Protein AF-A0A8J7DDM1-F1 (afdb_monomer_lite)

Radius of gyration: 14.44 Å; chains: 1; bounding box: 31×23×37 Å

Sequence (62 aa):
ITKNVNGITIQIFVSLIAYLILQLLSIPQQWGHTLLDKFRYLQSCMCQKISYVHWFEEMMSC

Foldseek 3Di:
DPCPPVNVVVVVVVVVVLVVVLVLFDDDCVQPDDSVSSVVVVVVCVVVDVDPVVVVCVRVVD

Secondary structure (DSSP, 8-state):
----HHHHHHHHHHHHHHHHHHHH----GGG-SSHHHHHHHHHHHHHH-S-HHHHHHHHH--

pLDDT: mean 78.84, std 11.43, range [47.78, 94.19]

Structure (mmCIF, N/CA/C/O backbone):
data_AF-A0A8J7DDM1-F1
#
_entry.id   AF-A0A8J7DDM1-F1
#
loop_
_atom_site.group_PDB
_atom_site.id
_atom_site.type_symbol
_atom_site.label_atom_id
_atom_site.label_alt_id
_atom_site.label_comp_id
_atom_site.label_asym_id
_atom_site.label_entity_id
_atom_site.label_seq_id
_atom_site.pdbx_PDB_ins_code
_atom_site.Cartn_x
_atom_site.Cartn_y
_atom_site.Cartn_z
_atom_site.occupancy
_atom_site.B_iso_or_equiv
_atom_site.auth_seq_id
_atom_site.auth_comp_id
_atom_site.auth_asym_id
_atom_site.auth_atom_id
_atom_site.pdbx_PDB_model_num
ATOM 1 N N . ILE A 1 1 ? 11.264 15.322 -21.011 1.00 54.47 1 ILE A N 1
ATOM 2 C CA . ILE A 1 1 ? 11.538 14.234 -20.039 1.00 54.47 1 ILE A CA 1
ATOM 3 C C . ILE A 1 1 ? 11.974 13.019 -20.839 1.00 54.47 1 ILE A C 1
ATOM 5 O O . ILE A 1 1 ? 11.130 12.360 -21.433 1.00 54.47 1 ILE A O 1
ATOM 9 N N . THR A 1 2 ? 13.278 12.766 -20.940 1.00 47.78 2 THR A N 1
ATOM 10 C CA . THR A 1 2 ? 13.780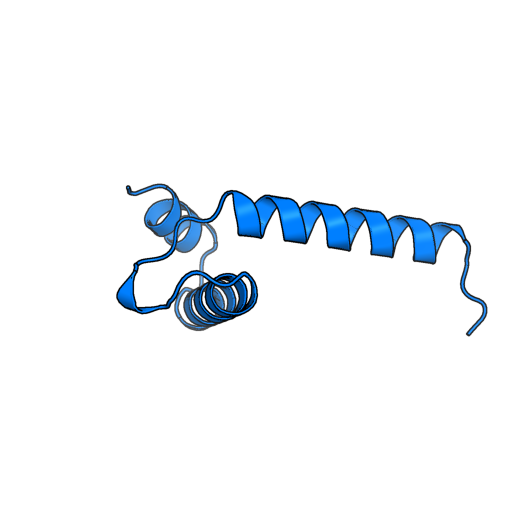 11.513 -21.517 1.00 47.78 2 THR A CA 1
ATOM 11 C C . THR A 1 2 ? 13.396 10.417 -20.542 1.00 47.78 2 THR A C 1
ATOM 13 O O . THR A 1 2 ? 13.980 10.276 -19.469 1.00 47.78 2 THR A O 1
ATOM 16 N N . LYS A 1 3 ? 12.300 9.734 -20.846 1.00 55.62 3 LYS A N 1
ATOM 17 C CA . LYS A 1 3 ? 11.703 8.736 -19.975 1.00 55.62 3 LYS A CA 1
ATOM 18 C C . LYS A 1 3 ? 12.574 7.483 -20.113 1.00 55.62 3 LYS A C 1
ATOM 20 O O . LYS A 1 3 ? 12.354 6.668 -21.000 1.00 55.62 3 LYS A O 1
ATOM 25 N N . ASN A 1 4 ? 13.649 7.413 -19.322 1.00 79.81 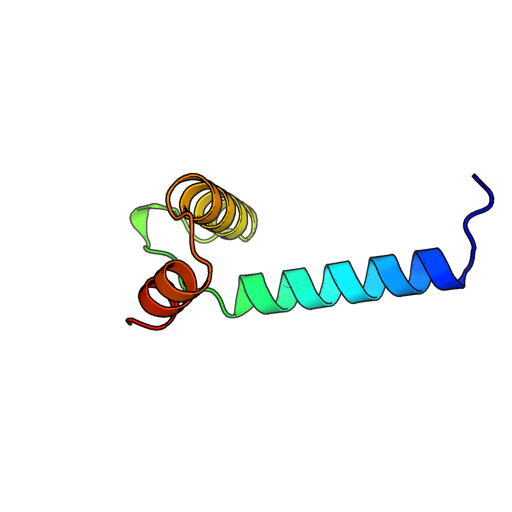4 ASN A N 1
ATOM 26 C CA . ASN A 1 4 ? 14.553 6.266 -19.300 1.00 79.81 4 ASN A CA 1
ATOM 27 C C . ASN A 1 4 ? 13.699 5.009 -19.113 1.00 79.81 4 ASN A C 1
ATOM 29 O O . ASN A 1 4 ? 12.935 4.955 -18.149 1.00 79.81 4 ASN A O 1
ATOM 33 N N . VAL A 1 5 ? 13.805 4.033 -20.019 1.00 82.94 5 VAL A N 1
ATOM 34 C CA . VAL A 1 5 ? 13.006 2.796 -19.973 1.00 82.94 5 VAL A CA 1
ATOM 35 C C . VAL A 1 5 ? 13.106 2.167 -18.585 1.00 82.94 5 VAL A C 1
ATOM 37 O O . VAL A 1 5 ? 12.094 1.784 -18.012 1.00 82.94 5 VAL A O 1
ATOM 40 N N . ASN A 1 6 ? 14.296 2.212 -17.980 1.00 84.06 6 ASN A N 1
ATOM 41 C CA . ASN A 1 6 ? 14.522 1.739 -16.619 1.00 84.06 6 ASN A CA 1
ATOM 42 C C . ASN A 1 6 ? 13.685 2.496 -15.565 1.00 84.06 6 ASN A C 1
ATOM 44 O O . ASN A 1 6 ? 13.106 1.892 -14.670 1.00 84.06 6 ASN A O 1
ATOM 48 N N . GLY A 1 7 ? 13.550 3.819 -15.699 1.00 85.25 7 GLY A N 1
ATOM 49 C CA . GLY A 1 7 ? 12.709 4.635 -14.820 1.00 85.25 7 GLY A CA 1
ATOM 50 C C . GLY A 1 7 ? 11.216 4.328 -14.963 1.00 85.25 7 GLY A C 1
ATOM 51 O O . GLY A 1 7 ? 10.507 4.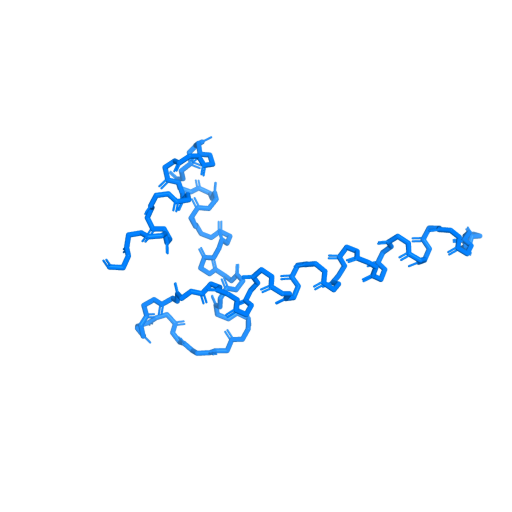292 -13.962 1.00 85.25 7 GLY A O 1
ATOM 52 N N . ILE A 1 8 ? 10.743 4.042 -16.181 1.00 88.62 8 ILE A N 1
ATOM 53 C CA . ILE A 1 8 ? 9.351 3.614 -16.415 1.00 88.62 8 ILE A CA 1
ATOM 54 C C . ILE A 1 8 ? 9.108 2.245 -15.788 1.00 88.62 8 ILE A C 1
ATOM 56 O O . ILE A 1 8 ? 8.122 2.055 -15.083 1.00 88.62 8 ILE A O 1
ATOM 60 N N . THR A 1 9 ? 10.023 1.307 -16.018 1.00 90.00 9 THR A N 1
ATOM 61 C CA . THR A 1 9 ? 9.962 -0.045 -15.468 1.00 90.00 9 THR A CA 1
ATOM 62 C C . THR A 1 9 ? 9.886 -0.012 -13.942 1.00 90.00 9 THR A C 1
ATOM 64 O O . THR A 1 9 ? 9.010 -0.645 -13.358 1.00 90.00 9 THR A O 1
ATOM 67 N N . ILE A 1 10 ? 10.723 0.800 -13.291 1.00 92.06 10 ILE A N 1
ATOM 68 C CA . ILE A 1 10 ? 10.680 0.998 -11.837 1.00 92.06 10 ILE A CA 1
ATOM 69 C C . ILE A 1 10 ? 9.335 1.588 -11.396 1.00 92.06 10 ILE A C 1
ATOM 71 O O . ILE A 1 10 ? 8.742 1.090 -10.444 1.00 92.06 10 ILE A O 1
ATOM 75 N N . GLN A 1 11 ? 8.811 2.605 -12.087 1.00 89.25 11 GLN A N 1
ATOM 76 C CA . GLN A 1 11 ? 7.505 3.193 -11.757 1.00 89.25 11 GLN A CA 1
ATOM 77 C C . GLN A 1 11 ? 6.365 2.171 -11.843 1.00 89.25 11 GLN A C 1
ATOM 79 O O . GLN A 1 11 ? 5.486 2.163 -10.979 1.00 89.25 11 GLN A O 1
ATOM 84 N N . ILE A 1 12 ? 6.389 1.296 -12.851 1.00 92.62 12 ILE A N 1
ATOM 85 C CA . ILE A 1 12 ? 5.406 0.218 -13.001 1.00 92.62 12 ILE A CA 1
ATOM 86 C C . ILE A 1 12 ? 5.532 -0.768 -11.838 1.00 92.62 12 ILE A C 1
ATOM 88 O O . ILE A 1 12 ? 4.528 -1.063 -11.192 1.00 92.62 12 ILE A O 1
ATOM 92 N N . PHE A 1 13 ? 6.746 -1.225 -11.516 1.00 94.19 13 PHE A N 1
ATOM 93 C CA . PHE A 1 13 ? 6.960 -2.141 -10.393 1.00 94.19 13 PHE A CA 1
ATOM 94 C C . PHE A 1 13 ? 6.510 -1.544 -9.059 1.00 94.19 13 PHE A C 1
ATOM 96 O O . PHE A 1 13 ? 5.790 -2.201 -8.313 1.00 94.19 13 PHE A O 1
ATOM 103 N N . VAL A 1 14 ? 6.853 -0.285 -8.779 1.00 92.62 14 VAL A N 1
ATOM 104 C CA . VAL A 1 14 ? 6.411 0.417 -7.564 1.00 92.62 14 VAL A CA 1
ATOM 105 C C . VAL A 1 14 ? 4.885 0.522 -7.514 1.00 92.62 14 VAL A C 1
ATOM 107 O O . VAL A 1 14 ? 4.291 0.272 -6.468 1.00 92.62 14 VAL A O 1
ATOM 110 N N . SER A 1 15 ? 4.238 0.827 -8.642 1.00 91.25 15 SER A N 1
ATOM 111 C CA . SER A 1 15 ? 2.773 0.915 -8.721 1.00 91.25 15 SER A CA 1
ATOM 112 C C . SER A 1 15 ? 2.102 -0.437 -8.463 1.00 91.25 15 SER A C 1
ATOM 114 O O . SER A 1 15 ? 1.105 -0.503 -7.747 1.00 91.25 15 SER A O 1
ATOM 116 N N . LEU A 1 16 ? 2.665 -1.524 -9.001 1.00 94.12 16 LEU A N 1
ATOM 117 C CA . LEU A 1 16 ? 2.177 -2.886 -8.771 1.00 94.12 16 LEU A CA 1
ATOM 118 C C . LEU A 1 16 ? 2.350 -3.314 -7.311 1.00 94.12 16 LEU A C 1
ATOM 120 O O . LEU A 1 16 ? 1.424 -3.863 -6.722 1.00 94.12 16 LEU A O 1
ATOM 124 N N . ILE A 1 17 ? 3.503 -3.023 -6.706 1.00 92.56 17 ILE A N 1
ATOM 125 C CA . ILE A 1 17 ? 3.755 -3.317 -5.289 1.00 92.56 17 ILE A CA 1
ATOM 126 C C . ILE A 1 17 ? 2.763 -2.550 -4.405 1.00 92.56 17 ILE A C 1
ATOM 128 O O . ILE A 1 17 ? 2.133 -3.147 -3.535 1.00 92.56 17 ILE A O 1
ATOM 132 N N . ALA A 1 18 ? 2.559 -1.253 -4.657 1.00 88.25 18 ALA A N 1
ATOM 133 C CA . ALA A 1 18 ? 1.588 -0.447 -3.918 1.00 88.25 18 ALA A CA 1
ATOM 134 C C . ALA A 1 18 ? 0.155 -0.989 -4.059 1.00 88.25 18 ALA A C 1
ATOM 136 O O . ALA A 1 18 ? -0.584 -1.055 -3.077 1.00 88.25 18 ALA A O 1
ATOM 137 N N . TYR A 1 19 ? -0.227 -1.432 -5.260 1.00 90.00 19 TYR A N 1
ATOM 138 C CA . TYR A 1 19 ? -1.524 -2.059 -5.504 1.00 90.00 19 TYR A CA 1
ATOM 139 C C . TYR A 1 19 ? -1.713 -3.348 -4.695 1.00 90.00 19 TYR A C 1
ATOM 141 O O . TYR A 1 19 ? -2.756 -3.529 -4.068 1.00 90.00 19 TYR A O 1
ATOM 149 N N . LEU A 1 20 ? -0.702 -4.221 -4.663 1.00 91.19 20 LEU A N 1
ATOM 150 C CA . LEU A 1 20 ? -0.744 -5.461 -3.884 1.00 91.19 20 LEU A CA 1
ATOM 151 C C . LEU A 1 20 ? -0.856 -5.181 -2.380 1.00 91.19 20 LEU A C 1
ATOM 153 O O . LEU A 1 20 ? -1.666 -5.810 -1.703 1.00 91.19 20 LEU A O 1
ATOM 157 N N . ILE A 1 21 ? -0.117 -4.192 -1.867 1.00 86.25 21 ILE A N 1
ATOM 158 C CA . ILE A 1 21 ? -0.220 -3.756 -0.465 1.00 86.25 21 ILE A CA 1
ATOM 159 C C . ILE A 1 21 ? -1.645 -3.277 -0.153 1.00 86.25 21 ILE A C 1
ATOM 161 O O . ILE A 1 21 ? -2.223 -3.683 0.852 1.00 86.25 21 ILE A O 1
ATOM 165 N N . LEU A 1 22 ? -2.250 -2.467 -1.028 1.00 86.38 22 LEU A N 1
ATOM 166 C CA . LEU A 1 22 ? -3.634 -2.013 -0.855 1.00 86.38 22 LEU A CA 1
ATOM 167 C C . LEU A 1 22 ? -4.654 -3.155 -0.951 1.00 86.38 22 LEU A C 1
ATOM 169 O O . LEU A 1 22 ? -5.697 -3.100 -0.303 1.00 86.38 22 LEU A O 1
ATOM 173 N N . GLN A 1 23 ? -4.398 -4.197 -1.742 1.00 86.31 23 GLN A N 1
ATOM 174 C CA . GLN A 1 23 ? -5.274 -5.369 -1.756 1.00 86.31 23 GLN A CA 1
ATOM 175 C C . GLN A 1 23 ? -5.213 -6.146 -0.439 1.00 86.31 23 GLN A C 1
ATOM 177 O O . GLN A 1 23 ? -6.270 -6.502 0.081 1.00 86.31 23 GLN A O 1
ATOM 182 N N . LEU A 1 24 ? -4.009 -6.348 0.106 1.00 84.94 24 LEU A N 1
ATOM 183 C CA . LEU A 1 24 ? -3.778 -7.049 1.374 1.00 84.94 24 LEU A CA 1
ATOM 184 C C . LEU A 1 24 ? -4.305 -6.273 2.586 1.00 84.94 24 LEU A C 1
ATOM 186 O O . LEU A 1 24 ? -4.685 -6.872 3.588 1.00 84.94 24 LEU A O 1
ATOM 190 N N . LEU A 1 25 ? -4.355 -4.945 2.483 1.00 82.25 25 LEU A N 1
ATOM 191 C CA . LEU A 1 25 ? -4.887 -4.081 3.521 1.00 82.25 25 LEU A CA 1
ATOM 192 C C . LEU A 1 25 ? -6.374 -4.361 3.778 1.00 82.25 25 LEU A C 1
ATOM 194 O O . LEU A 1 25 ? -7.221 -4.110 2.911 1.00 82.25 25 LEU A O 1
ATOM 198 N N . SER A 1 26 ? -6.701 -4.791 4.993 1.00 81.44 26 SER A N 1
ATOM 199 C CA . SER A 1 26 ? -8.077 -4.771 5.491 1.00 81.44 26 SER A CA 1
ATOM 200 C C . SER A 1 26 ? -8.352 -3.421 6.139 1.00 81.44 26 SER A C 1
ATOM 202 O O . SER A 1 26 ? -7.604 -2.987 7.010 1.00 81.44 26 SER A O 1
ATOM 204 N N . ILE A 1 27 ? -9.408 -2.742 5.689 1.00 81.50 27 ILE A N 1
ATOM 205 C CA . ILE A 1 27 ? -9.866 -1.489 6.295 1.00 81.50 27 ILE A CA 1
ATOM 206 C C . ILE A 1 27 ? -11.203 -1.705 6.999 1.00 81.50 27 ILE A C 1
ATOM 208 O O . ILE A 1 27 ? -11.995 -2.540 6.551 1.00 81.50 27 ILE A O 1
ATOM 212 N N . PRO A 1 28 ? -11.490 -0.951 8.072 1.00 79.50 28 PRO A N 1
ATOM 213 C CA . PRO A 1 28 ? -12.783 -1.029 8.729 1.00 79.50 28 PRO A CA 1
ATOM 214 C C . PRO A 1 28 ? -13.894 -0.626 7.752 1.00 79.50 28 PRO A C 1
ATOM 216 O O . PRO A 1 28 ? -13.758 0.374 7.049 1.00 79.50 28 PRO A O 1
ATOM 219 N N . GLN A 1 29 ? -15.019 -1.344 7.752 1.00 77.38 29 GLN A N 1
ATOM 220 C CA . GLN A 1 29 ? -16.129 -1.140 6.805 1.00 77.38 29 GLN A CA 1
ATOM 221 C C . GLN A 1 29 ? -16.664 0.308 6.768 1.00 77.38 29 GLN A C 1
ATOM 223 O O . GLN A 1 29 ? -17.107 0.781 5.725 1.00 77.38 29 GLN A O 1
ATOM 228 N N . GLN A 1 30 ? -16.558 1.040 7.881 1.00 80.88 30 GLN A N 1
ATOM 229 C CA . GLN A 1 30 ? -16.895 2.468 7.991 1.00 80.88 30 GLN A CA 1
ATOM 230 C C . GLN A 1 30 ? -16.078 3.391 7.063 1.00 80.88 30 GLN A C 1
ATOM 232 O O . GLN A 1 30 ? -16.547 4.474 6.728 1.00 80.88 30 GLN A O 1
ATOM 237 N N . TRP A 1 31 ? -14.878 2.977 6.642 1.00 79.06 31 TRP A N 1
ATOM 238 C CA . TRP A 1 31 ? -14.031 3.740 5.720 1.00 79.06 31 TRP A CA 1
ATOM 239 C C . TRP A 1 31 ? -14.363 3.473 4.251 1.00 79.06 31 TRP A C 1
ATOM 241 O O . TRP A 1 31 ? -13.926 4.236 3.398 1.00 79.06 31 TRP A O 1
ATOM 251 N N . GLY A 1 32 ? -15.154 2.436 3.957 1.00 83.25 32 GLY A N 1
ATOM 252 C CA . GLY A 1 32 ? -15.529 2.031 2.606 1.00 83.25 32 GLY A CA 1
ATOM 253 C C . GLY A 1 32 ? -14.839 0.744 2.153 1.00 83.25 32 GLY A C 1
ATOM 254 O O . GLY A 1 32 ? -14.254 0.005 2.944 1.00 83.25 32 GLY A O 1
ATOM 255 N N . HIS A 1 33 ? -14.936 0.460 0.855 1.00 80.81 33 HIS A N 1
ATOM 256 C CA . HIS A 1 33 ? -14.419 -0.775 0.250 1.00 80.81 33 HIS A CA 1
ATOM 257 C C . HIS A 1 33 ? -13.578 -0.530 -1.006 1.00 80.81 33 HIS A C 1
ATOM 259 O O . HIS A 1 33 ? -13.011 -1.476 -1.558 1.00 80.81 33 HIS A O 1
ATOM 265 N N . THR A 1 34 ? -13.488 0.713 -1.491 1.00 87.75 34 THR A N 1
ATOM 266 C CA . THR A 1 34 ? -12.741 0.998 -2.717 1.00 87.75 34 THR A CA 1
ATOM 267 C C . THR A 1 34 ? -11.239 1.078 -2.443 1.00 87.75 34 THR A C 1
ATOM 269 O O . THR A 1 34 ? -10.794 1.353 -1.330 1.00 87.75 34 THR A O 1
ATOM 272 N N . LEU A 1 35 ? -10.416 0.874 -3.476 1.00 86.12 35 LEU A N 1
ATOM 273 C CA . LEU A 1 35 ? -8.962 1.060 -3.369 1.00 86.12 35 LEU A CA 1
ATOM 274 C C . LEU A 1 35 ? -8.585 2.486 -2.949 1.00 86.12 35 LEU A C 1
ATOM 276 O O . LEU A 1 35 ? -7.591 2.677 -2.253 1.00 86.12 35 LEU A O 1
ATOM 280 N N . LEU A 1 36 ? -9.385 3.478 -3.352 1.00 87.75 36 LEU A N 1
ATOM 281 C CA . LEU A 1 36 ? -9.178 4.865 -2.957 1.00 87.75 36 LEU A CA 1
ATOM 282 C C . LEU A 1 36 ? -9.426 5.052 -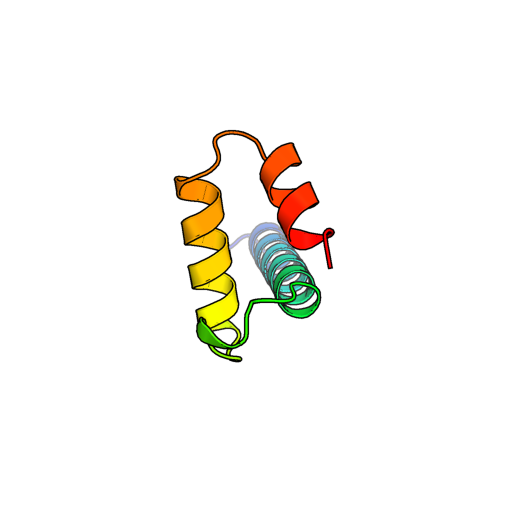1.457 1.00 87.75 36 LEU A C 1
ATOM 284 O O . LEU A 1 36 ? -8.646 5.732 -0.797 1.00 87.75 36 LEU A O 1
ATOM 288 N N . ASP A 1 37 ? -10.458 4.412 -0.912 1.00 87.19 37 ASP A N 1
ATOM 289 C CA . ASP A 1 37 ? -10.746 4.434 0.525 1.00 87.19 3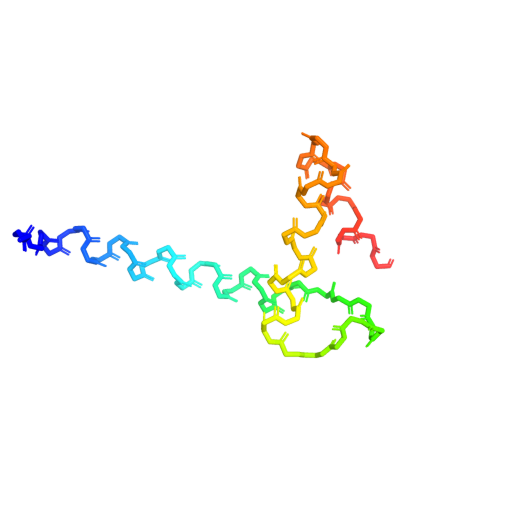7 ASP A CA 1
ATOM 290 C C . ASP A 1 37 ? -9.601 3.811 1.323 1.00 87.19 37 ASP A C 1
ATOM 292 O O . ASP A 1 37 ? -9.113 4.400 2.288 1.00 87.19 37 ASP A O 1
ATOM 296 N N . LYS A 1 38 ? -9.095 2.665 0.851 1.00 86.81 38 LYS A N 1
ATOM 297 C CA . LYS A 1 38 ? -7.919 1.995 1.417 1.00 86.81 38 LYS A CA 1
ATOM 298 C C . LYS A 1 38 ? -6.684 2.890 1.407 1.00 86.81 38 LYS A C 1
ATOM 300 O O . LYS A 1 38 ? -5.968 2.972 2.402 1.00 86.81 38 LYS A O 1
ATOM 305 N N . PHE A 1 39 ? -6.462 3.602 0.306 1.00 86.88 39 PHE A N 1
ATOM 306 C CA . PHE A 1 39 ? -5.354 4.543 0.179 1.00 86.88 39 PHE A CA 1
ATOM 307 C C . PHE A 1 39 ? -5.502 5.755 1.110 1.00 86.88 39 PHE A C 1
ATOM 309 O O . PHE A 1 39 ? -4.531 6.180 1.733 1.00 86.88 39 PHE A O 1
ATOM 316 N N . ARG A 1 40 ? -6.717 6.293 1.265 1.00 85.69 40 ARG A N 1
ATOM 317 C CA . ARG A 1 40 ? -6.998 7.406 2.187 1.00 85.69 40 ARG A CA 1
ATOM 318 C C . ARG A 1 40 ? -6.847 6.996 3.646 1.00 85.69 40 ARG A C 1
ATOM 320 O O . ARG A 1 40 ? -6.280 7.757 4.425 1.00 85.69 40 ARG A O 1
ATOM 327 N N . TYR A 1 41 ? -7.316 5.803 4.002 1.00 83.88 41 TYR A N 1
ATOM 328 C CA . TYR A 1 41 ? -7.117 5.227 5.329 1.00 83.88 41 TYR A CA 1
ATOM 329 C C . TYR A 1 41 ? -5.625 5.069 5.634 1.00 83.88 41 TYR A C 1
ATOM 331 O O . TYR A 1 41 ? -5.143 5.563 6.650 1.00 83.88 41 TYR A O 1
ATOM 339 N N . LEU A 1 42 ? -4.872 4.491 4.692 1.00 80.69 42 LEU A N 1
ATOM 340 C CA . LEU A 1 42 ? -3.421 4.361 4.780 1.00 80.69 42 LEU A CA 1
ATOM 341 C C . LEU A 1 42 ? -2.733 5.714 5.015 1.00 80.69 42 LEU A C 1
ATOM 343 O O . LEU A 1 42 ? -1.916 5.850 5.925 1.00 80.69 42 LEU A O 1
ATOM 347 N N . GLN A 1 43 ? -3.085 6.725 4.218 1.00 82.06 43 GLN A N 1
ATOM 348 C CA . GLN A 1 43 ? -2.535 8.071 4.353 1.00 82.06 43 GLN A CA 1
ATOM 349 C C . GLN A 1 43 ? -2.887 8.698 5.712 1.00 82.06 43 GLN A C 1
ATOM 351 O O . GLN A 1 43 ? -2.029 9.312 6.342 1.00 82.06 43 GLN A O 1
ATOM 356 N N . SER A 1 44 ? -4.121 8.511 6.191 1.00 81.31 44 SER A N 1
ATOM 357 C CA . SER A 1 44 ? -4.560 8.990 7.506 1.00 81.31 44 SER A CA 1
ATOM 358 C C . SER A 1 44 ? -3.755 8.353 8.639 1.00 81.31 44 SER A C 1
ATOM 360 O O . SER A 1 44 ? -3.277 9.065 9.522 1.00 81.31 44 SER A O 1
ATOM 362 N N . CYS A 1 45 ? -3.537 7.035 8.602 1.00 75.50 45 CYS A N 1
ATOM 363 C CA . CYS A 1 45 ? -2.728 6.349 9.607 1.00 75.50 45 CYS A CA 1
ATOM 364 C C . CYS A 1 45 ? -1.262 6.800 9.586 1.00 75.50 45 CYS A C 1
ATOM 366 O O . CYS A 1 45 ? -0.689 7.034 10.647 1.00 75.50 45 CYS A O 1
ATOM 368 N N . MET A 1 46 ? -0.673 6.984 8.399 1.00 73.06 46 MET A N 1
ATOM 369 C CA . MET A 1 46 ? 0.695 7.502 8.243 1.00 73.06 46 MET A CA 1
ATOM 370 C C . MET A 1 46 ? 0.854 8.913 8.829 1.00 73.06 46 ME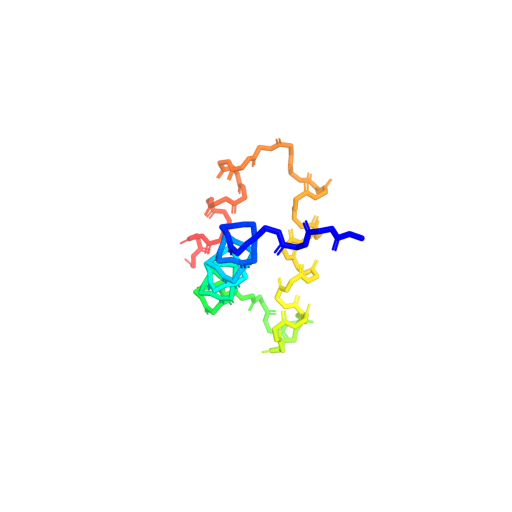T A C 1
ATOM 372 O O . MET A 1 46 ? 1.891 9.236 9.398 1.00 73.06 46 MET A O 1
ATOM 376 N N . CYS A 1 47 ? -0.172 9.761 8.712 1.00 73.44 47 CYS A N 1
ATOM 377 C CA . CYS A 1 47 ? -0.161 11.103 9.294 1.00 73.44 47 CYS A CA 1
ATOM 378 C C . CYS A 1 47 ? -0.374 11.107 10.816 1.00 73.44 47 CYS A C 1
ATOM 380 O O . CYS A 1 47 ? 0.073 12.036 11.485 1.00 73.44 47 CYS A O 1
ATOM 382 N N . GLN A 1 48 ? -1.061 10.104 11.368 1.00 67.25 48 GLN A N 1
ATOM 383 C CA . GLN A 1 48 ? -1.376 10.026 12.799 1.00 67.25 48 GLN A CA 1
ATOM 384 C C . GLN A 1 48 ? -0.335 9.253 13.619 1.00 67.25 48 GLN A C 1
ATOM 386 O O . GLN A 1 48 ? -0.172 9.523 14.810 1.00 67.25 48 GLN A O 1
ATOM 391 N N . LYS A 1 49 ? 0.374 8.294 13.016 1.00 61.53 49 LYS A N 1
ATOM 392 C CA . LYS A 1 49 ? 1.344 7.427 13.695 1.00 61.53 49 LYS A CA 1
ATOM 393 C C . LYS A 1 49 ? 2.749 7.740 13.182 1.00 61.53 49 LYS A C 1
ATOM 395 O O . LYS A 1 49 ? 3.055 7.531 12.018 1.00 61.53 49 LYS A O 1
ATOM 400 N N . ILE A 1 50 ? 3.634 8.185 14.075 1.00 60.12 50 ILE A N 1
ATOM 401 C CA . ILE A 1 50 ? 5.036 8.522 13.749 1.00 60.12 50 ILE A CA 1
ATOM 402 C C . ILE A 1 50 ? 5.867 7.261 13.415 1.00 60.12 50 ILE A C 1
ATOM 404 O O . ILE A 1 50 ? 6.925 7.355 12.798 1.00 60.12 50 ILE A O 1
ATOM 408 N N . SER A 1 51 ? 5.395 6.066 13.797 1.00 66.44 51 SER A N 1
ATOM 409 C CA . SER A 1 51 ? 6.127 4.805 13.635 1.00 66.44 51 SER A CA 1
ATOM 410 C C . SER A 1 51 ? 5.379 3.798 12.764 1.00 66.44 51 SER A C 1
ATOM 412 O O . SER A 1 51 ? 4.256 3.400 13.080 1.00 66.44 51 SER A O 1
ATOM 414 N N . TYR A 1 52 ? 6.062 3.315 11.721 1.00 63.62 52 TYR A N 1
ATOM 415 C CA . TYR A 1 52 ? 5.606 2.231 10.845 1.00 63.62 52 TYR A CA 1
ATOM 416 C C . TYR A 1 52 ? 5.281 0.939 11.603 1.00 63.62 52 TYR A C 1
ATOM 418 O O . TYR A 1 52 ? 4.422 0.185 11.163 1.00 63.62 52 TYR A O 1
ATOM 426 N N . VAL A 1 53 ? 5.925 0.692 12.749 1.00 66.88 53 VAL A N 1
ATOM 427 C CA . VAL A 1 53 ? 5.680 -0.509 13.564 1.00 66.88 53 VAL A CA 1
ATOM 428 C C . VAL A 1 53 ? 4.280 -0.471 14.174 1.00 66.88 53 VAL A C 1
ATOM 430 O O . VAL A 1 53 ? 3.527 -1.421 14.017 1.00 66.88 53 VAL A O 1
ATOM 433 N N . HIS A 1 54 ? 3.888 0.660 14.768 1.00 65.50 54 HIS A N 1
ATOM 434 C CA . HIS A 1 54 ? 2.546 0.827 15.341 1.00 65.50 54 HIS A CA 1
ATOM 435 C C . HIS A 1 54 ? 1.445 0.778 14.278 1.00 65.50 54 HIS A C 1
ATOM 437 O O . HIS A 1 54 ? 0.334 0.336 14.550 1.00 65.50 54 HIS A O 1
ATOM 443 N N . TRP A 1 55 ? 1.749 1.255 13.072 1.00 70.88 55 TRP A N 1
ATOM 444 C CA . TRP A 1 55 ? 0.849 1.145 11.931 1.00 70.88 55 TRP A CA 1
ATOM 445 C C . TRP A 1 55 ? 0.680 -0.312 11.490 1.00 70.88 55 TRP A C 1
ATOM 447 O O . TRP A 1 55 ? -0.441 -0.774 11.311 1.00 70.88 55 TRP A O 1
ATOM 457 N N . PHE A 1 56 ? 1.784 -1.048 11.361 1.00 69.56 56 PHE A N 1
ATOM 458 C CA . PHE A 1 56 ? 1.756 -2.444 10.938 1.00 69.56 56 PHE A CA 1
ATOM 459 C C . PHE A 1 56 ? 1.050 -3.337 11.965 1.00 69.56 56 PHE A C 1
ATOM 461 O O . PHE A 1 56 ? 0.294 -4.222 11.577 1.00 69.56 56 PHE A O 1
ATOM 468 N N . GLU A 1 57 ? 1.232 -3.063 13.259 1.00 71.81 57 GLU A N 1
ATOM 469 C CA . GLU A 1 57 ? 0.495 -3.741 14.325 1.00 71.81 57 GLU A CA 1
ATOM 470 C C . GLU A 1 57 ? -1.009 -3.492 14.235 1.00 71.81 57 GLU A C 1
ATOM 472 O O . GLU A 1 57 ? -1.749 -4.462 14.259 1.00 71.81 57 GLU A O 1
ATOM 477 N N . GLU A 1 58 ? -1.487 -2.256 14.047 1.00 69.56 58 GLU A N 1
ATOM 478 C CA . GLU A 1 58 ? -2.933 -2.011 13.882 1.00 69.56 58 GLU A CA 1
ATOM 479 C C . GLU A 1 58 ? -3.515 -2.652 12.619 1.00 69.56 58 GLU A C 1
ATOM 481 O O . GLU A 1 58 ? -4.670 -3.065 12.619 1.00 69.56 58 GLU A O 1
ATOM 486 N N . MET A 1 59 ? -2.733 -2.763 11.544 1.00 67.75 59 MET A N 1
ATOM 487 C CA . MET A 1 59 ? -3.207 -3.411 10.320 1.00 67.75 59 MET A CA 1
ATOM 488 C C . MET A 1 59 ? -3.205 -4.936 10.381 1.00 67.75 59 MET A C 1
ATOM 490 O O . MET A 1 59 ? -4.027 -5.564 9.716 1.00 67.75 59 MET A O 1
ATOM 494 N N . MET A 1 60 ? -2.256 -5.532 11.106 1.00 68.25 60 MET A N 1
ATOM 495 C CA . MET A 1 60 ? -2.181 -6.984 11.298 1.00 68.25 60 MET A CA 1
ATOM 496 C C . MET A 1 60 ? -2.983 -7.470 12.507 1.00 68.25 60 MET A C 1
ATOM 498 O O . MET A 1 60 ? -3.284 -8.658 12.599 1.00 68.25 60 MET A O 1
ATOM 502 N N . SER A 1 61 ? -3.337 -6.564 13.416 1.00 63.06 61 SER A N 1
ATOM 503 C CA . SER A 1 61 ? -4.299 -6.751 14.499 1.00 63.06 61 SER A CA 1
ATOM 504 C C . SER A 1 61 ? -5.713 -6.839 13.914 1.00 63.06 61 SER A C 1
ATOM 506 O O . SER A 1 61 ? -6.510 -5.909 14.040 1.00 63.06 61 SER A O 1
ATOM 508 N N . CYS A 1 62 ? -6.013 -7.944 13.231 1.00 51.22 62 CYS A N 1
ATOM 509 C CA . CYS A 1 62 ? -7.392 -8.382 13.019 1.00 51.22 62 CYS A CA 1
ATOM 510 C C . CYS A 1 62 ? -8.057 -8.741 14.350 1.00 51.22 62 CYS A C 1
ATOM 512 O O . CYS A 1 62 ? -7.407 -9.439 15.161 1.00 51.22 62 CYS A O 1
#